Protein AF-A0A963K5C2-F1 (afdb_monomer_lite)

Radius of gyration: 13.11 Å; chains: 1; bounding box: 35×24×30 Å

Sequence (87 aa):
LGIYVGSLLHDSGAKQMLDAIHRVGVDIRPEAMGITWNEAAIALADLREYVRRAGLWYGIAHDAVIDHAFIDKLRGNIEAKYGTWTG

Structure (mmCIF, N/CA/C/O backbone):
data_AF-A0A963K5C2-F1
#
_entry.id   AF-A0A963K5C2-F1
#
loop_
_atom_site.group_PDB
_atom_site.id
_atom_site.type_symbol
_atom_site.label_atom_id
_atom_site.label_alt_id
_atom_site.label_comp_id
_atom_site.label_asym_id
_atom_site.label_entity_id
_atom_site.label_seq_id
_atom_site.pdbx_PDB_ins_code
_atom_site.Cartn_x
_atom_site.Cartn_y
_atom_site.Cartn_z
_atom_site.occupancy
_atom_site.B_iso_or_equiv
_atom_site.auth_seq_id
_atom_site.auth_comp_id
_atom_site.auth_asym_id
_atom_site.auth_atom_id
_atom_site.pdbx_PDB_model_num
ATOM 1 N N . LEU A 1 1 ? -0.927 -5.959 2.035 1.00 87.69 1 LEU A N 1
ATOM 2 C CA . LEU A 1 1 ? -0.182 -4.727 1.684 1.00 87.69 1 LEU A CA 1
ATOM 3 C C . LEU A 1 1 ? 0.709 -4.895 0.447 1.00 87.69 1 LEU A C 1
ATOM 5 O O . LEU A 1 1 ? 0.462 -4.214 -0.539 1.00 87.69 1 LEU A O 1
ATOM 9 N N . GLY A 1 2 ? 1.679 -5.821 0.443 1.00 89.56 2 GLY A N 1
ATOM 10 C CA . GLY A 1 2 ? 2.654 -5.962 -0.657 1.00 89.56 2 GLY A CA 1
ATOM 11 C C . GLY A 1 2 ? 2.063 -6.122 -2.069 1.00 89.56 2 GLY A C 1
ATOM 12 O O . GLY A 1 2 ? 2.543 -5.488 -2.999 1.00 89.56 2 GLY A O 1
ATOM 13 N N . ILE A 1 3 ? 0.972 -6.882 -2.234 1.00 89.44 3 ILE A N 1
ATOM 14 C CA . ILE A 1 3 ? 0.294 -7.044 -3.541 1.00 89.44 3 ILE A CA 1
ATOM 15 C C . ILE A 1 3 ? -0.278 -5.711 -4.055 1.00 89.44 3 ILE A C 1
ATOM 17 O O . ILE A 1 3 ? -0.157 -5.385 -5.236 1.00 89.44 3 ILE A O 1
ATOM 21 N N . TYR A 1 4 ? -0.876 -4.915 -3.166 1.00 93.94 4 TYR A N 1
ATOM 22 C CA . TYR A 1 4 ? -1.396 -3.597 -3.521 1.00 93.94 4 TYR A CA 1
ATOM 23 C C . TYR A 1 4 ? -0.260 -2.620 -3.857 1.00 93.94 4 TYR A C 1
ATOM 25 O O . TYR A 1 4 ? -0.339 -1.928 -4.868 1.00 93.94 4 TYR A O 1
ATOM 33 N N . VAL A 1 5 ? 0.833 -2.639 -3.084 1.00 93.06 5 VAL A N 1
ATOM 34 C CA . VAL A 1 5 ? 2.053 -1.868 -3.388 1.00 93.06 5 VAL A CA 1
ATOM 35 C C . VAL A 1 5 ? 2.610 -2.238 -4.763 1.00 93.06 5 VAL A C 1
ATOM 37 O O . VAL A 1 5 ? 2.877 -1.352 -5.566 1.00 93.06 5 VAL A O 1
ATOM 40 N N . GLY A 1 6 ? 2.718 -3.531 -5.082 1.00 90.56 6 GLY A N 1
ATOM 41 C CA . GLY A 1 6 ? 3.144 -3.988 -6.407 1.00 90.56 6 GLY A CA 1
ATOM 42 C C . GLY A 1 6 ? 2.228 -3.482 -7.526 1.00 90.56 6 GLY A C 1
ATOM 43 O O . GLY A 1 6 ? 2.711 -3.031 -8.559 1.00 90.56 6 GLY A O 1
ATOM 44 N N . SER A 1 7 ? 0.913 -3.468 -7.294 1.00 90.88 7 SER A N 1
ATOM 45 C CA . SER A 1 7 ? -0.061 -2.931 -8.257 1.00 90.88 7 SER A CA 1
ATOM 46 C C . SER A 1 7 ? 0.093 -1.414 -8.458 1.00 90.88 7 SER A C 1
ATOM 48 O O . SER A 1 7 ? -0.052 -0.925 -9.575 1.00 90.88 7 SER A O 1
ATOM 50 N N . LEU A 1 8 ? 0.423 -0.666 -7.396 1.00 91.50 8 LEU A N 1
ATOM 51 C CA . LEU A 1 8 ? 0.739 0.766 -7.477 1.00 91.50 8 LEU A CA 1
ATOM 52 C C . LEU A 1 8 ? 2.044 1.031 -8.233 1.00 91.50 8 LEU A C 1
ATOM 54 O O . LEU A 1 8 ? 2.095 1.963 -9.027 1.00 91.50 8 LEU A O 1
ATOM 58 N N . LEU A 1 9 ? 3.079 0.215 -8.011 1.00 90.12 9 LEU A N 1
ATOM 59 C CA . LEU A 1 9 ? 4.359 0.329 -8.718 1.00 90.12 9 LEU A CA 1
ATOM 60 C C . LEU A 1 9 ? 4.223 0.043 -10.219 1.00 90.12 9 LEU A C 1
ATOM 62 O O . LEU A 1 9 ? 4.913 0.653 -11.025 1.00 90.12 9 LEU A O 1
ATOM 66 N N . HIS A 1 10 ? 3.319 -0.862 -10.595 1.00 85.06 10 HIS A N 1
ATOM 67 C CA . HIS A 1 10 ? 2.989 -1.147 -11.992 1.00 85.06 10 HIS A CA 1
ATOM 68 C C . HIS A 1 10 ? 2.014 -0.135 -12.625 1.00 85.06 10 HIS A C 1
ATOM 70 O O . HIS A 1 10 ? 1.672 -0.308 -13.794 1.00 85.06 10 HIS A O 1
ATOM 76 N N . ASP A 1 11 ? 1.531 0.862 -11.867 1.00 80.62 11 ASP A N 1
ATOM 77 C CA . ASP A 1 11 ? 0.471 1.815 -12.249 1.00 80.62 11 ASP A CA 1
ATOM 78 C C . ASP A 1 11 ? -0.732 1.152 -12.952 1.00 80.62 11 ASP A C 1
ATOM 80 O O . ASP A 1 11 ? -1.337 1.683 -13.882 1.00 80.62 11 ASP A O 1
ATOM 84 N N . SER A 1 12 ? -1.074 -0.068 -12.528 1.00 85.12 12 SER A N 1
ATOM 85 C CA . SER A 1 12 ? -2.072 -0.896 -13.203 1.00 85.12 12 SER A CA 1
ATOM 86 C C . SER A 1 12 ? -2.916 -1.656 -12.195 1.00 85.12 12 SER A C 1
ATOM 88 O O . SER A 1 12 ? -2.410 -2.345 -11.312 1.00 85.12 12 SER A O 1
ATOM 90 N N . GLY A 1 13 ? -4.238 -1.508 -12.305 1.00 87.94 13 GLY A N 1
ATOM 91 C CA . GLY A 1 13 ? -5.202 -2.275 -11.513 1.00 87.94 13 GLY A CA 1
ATOM 92 C C . GLY A 1 13 ? -5.197 -2.001 -10.003 1.00 87.94 13 GLY A C 1
ATOM 93 O O . GLY A 1 13 ? -5.891 -2.698 -9.266 1.00 87.94 13 GLY A O 1
ATOM 94 N N . ALA A 1 14 ? -4.442 -1.011 -9.513 1.00 92.38 14 ALA A N 1
ATOM 95 C CA . ALA A 1 14 ? -4.248 -0.784 -8.080 1.00 92.38 14 ALA A CA 1
ATOM 96 C C . ALA A 1 14 ? -5.567 -0.539 -7.328 1.00 92.38 14 ALA A C 1
ATOM 98 O O . ALA A 1 14 ? -5.787 -1.116 -6.263 1.00 92.38 14 ALA A O 1
ATOM 99 N N . LYS A 1 15 ? -6.479 0.255 -7.901 1.00 93.38 15 LYS A N 1
ATOM 100 C CA . LYS A 1 15 ? -7.800 0.509 -7.307 1.00 93.38 15 LYS A CA 1
ATOM 101 C C . LYS A 1 15 ? -8.634 -0.771 -7.226 1.00 93.38 15 LYS A C 1
ATOM 103 O O . LYS A 1 15 ? -9.174 -1.080 -6.171 1.00 93.38 15 LYS A O 1
ATOM 108 N N . GLN A 1 16 ? -8.695 -1.535 -8.314 1.00 94.19 16 GLN A N 1
ATOM 109 C CA . GLN A 1 16 ? -9.428 -2.799 -8.382 1.00 94.19 16 GLN A CA 1
ATOM 110 C C . GLN A 1 16 ? -8.863 -3.818 -7.389 1.00 94.19 16 GLN A C 1
ATOM 112 O O . GLN A 1 16 ? -9.622 -4.533 -6.740 1.00 94.19 16 GLN A O 1
ATOM 117 N N . MET A 1 17 ? -7.537 -3.856 -7.240 1.00 95.31 17 MET A N 1
ATOM 118 C CA . MET A 1 17 ? -6.865 -4.692 -6.252 1.00 95.31 17 MET A CA 1
ATOM 119 C C . MET A 1 17 ? -7.236 -4.274 -4.826 1.00 95.31 17 MET A C 1
ATOM 121 O O . MET A 1 17 ? -7.614 -5.122 -4.023 1.00 95.31 17 MET A O 1
ATOM 125 N N . LEU A 1 18 ? -7.190 -2.975 -4.512 1.00 95.81 18 LEU A N 1
ATOM 126 C CA . LEU A 1 18 ? -7.593 -2.457 -3.203 1.00 95.81 18 LEU A CA 1
ATOM 127 C C . LEU A 1 18 ? -9.066 -2.769 -2.895 1.00 95.81 18 LEU A C 1
ATOM 129 O O . LEU A 1 18 ? -9.387 -3.223 -1.799 1.00 95.81 18 LEU A O 1
ATOM 133 N N . ASP A 1 19 ? -9.954 -2.590 -3.874 1.00 95.88 19 ASP A N 1
ATOM 134 C CA . ASP A 1 19 ? -11.373 -2.929 -3.757 1.00 95.88 19 ASP A CA 1
ATOM 135 C C . ASP A 1 19 ? -11.581 -4.431 -3.516 1.00 95.88 19 ASP A C 1
ATOM 137 O O . ASP A 1 19 ? -12.403 -4.816 -2.682 1.00 95.88 19 ASP A O 1
ATOM 141 N N . ALA A 1 20 ? -10.820 -5.285 -4.207 1.00 96.31 20 ALA A N 1
ATOM 142 C CA . ALA A 1 20 ? -10.879 -6.730 -4.034 1.00 96.31 20 ALA A CA 1
ATOM 143 C C . ALA A 1 20 ? -10.406 -7.163 -2.640 1.00 96.31 20 ALA A C 1
ATOM 145 O O . ALA A 1 20 ? -11.103 -7.946 -1.996 1.00 96.31 20 ALA A O 1
ATOM 146 N N . ILE A 1 21 ? -9.275 -6.629 -2.163 1.00 95.69 21 ILE A N 1
ATOM 147 C CA . ILE A 1 21 ? -8.728 -6.895 -0.822 1.00 95.69 21 ILE A CA 1
ATOM 148 C C . ILE A 1 21 ? -9.729 -6.462 0.256 1.00 95.69 21 ILE A C 1
ATOM 150 O O . ILE A 1 21 ? -10.047 -7.238 1.156 1.00 95.69 21 ILE A O 1
ATOM 154 N N . HIS A 1 22 ? -10.279 -5.254 0.134 1.00 96.06 22 HIS A N 1
ATOM 155 C CA . HIS A 1 22 ? -11.272 -4.752 1.077 1.00 96.06 22 HIS A CA 1
ATOM 156 C C . HIS A 1 22 ? -12.535 -5.625 1.089 1.00 96.06 22 HIS A C 1
ATOM 158 O O . HIS A 1 22 ? -13.069 -5.944 2.147 1.00 96.06 22 HIS A O 1
ATOM 164 N N . ARG A 1 23 ? -13.011 -6.064 -0.084 1.00 96.12 23 ARG A N 1
ATOM 165 C CA . ARG A 1 23 ? -14.205 -6.917 -0.206 1.00 96.12 23 ARG A CA 1
ATOM 166 C C . ARG A 1 23 ? -14.045 -8.279 0.471 1.00 96.12 23 ARG A C 1
ATOM 168 O O . ARG A 1 23 ? -15.033 -8.809 0.966 1.00 96.12 23 ARG A O 1
ATOM 175 N N . VAL A 1 24 ? -12.840 -8.851 0.484 1.00 95.94 24 VAL A N 1
ATOM 176 C CA . VAL A 1 24 ? -12.577 -10.127 1.176 1.00 95.94 24 VAL A CA 1
ATOM 177 C C . VAL A 1 24 ? -12.333 -9.955 2.681 1.00 95.94 24 VAL A C 1
ATOM 179 O O . VAL A 1 24 ? -12.088 -10.943 3.364 1.00 95.94 24 VAL A O 1
ATOM 182 N N . GLY A 1 25 ? -12.416 -8.727 3.205 1.00 93.69 25 GLY A N 1
ATOM 183 C CA . GLY A 1 25 ? -12.286 -8.440 4.635 1.00 93.69 25 GLY A CA 1
ATOM 184 C C . GLY A 1 25 ? -10.851 -8.476 5.157 1.00 93.69 25 GLY A C 1
ATOM 185 O O . GLY A 1 25 ? -10.648 -8.562 6.363 1.00 93.69 25 GLY A O 1
ATOM 186 N N . VAL A 1 26 ? -9.849 -8.420 4.274 1.00 93.69 26 VAL A N 1
ATOM 187 C CA . VAL A 1 26 ? -8.443 -8.350 4.689 1.00 93.69 26 VAL A CA 1
ATOM 188 C C . VAL A 1 26 ? -8.088 -6.896 4.974 1.00 93.69 26 VAL A C 1
ATOM 190 O O . VAL A 1 26 ? -8.173 -6.044 4.086 1.00 93.69 26 VAL A O 1
ATOM 193 N N . ASP A 1 27 ? -7.657 -6.617 6.200 1.00 93.88 27 ASP A N 1
ATOM 194 C CA . ASP A 1 27 ? -7.091 -5.323 6.562 1.00 93.88 27 ASP A CA 1
ATOM 195 C C . ASP A 1 27 ? -5.601 -5.289 6.212 1.00 93.88 27 ASP A C 1
ATOM 197 O O . ASP A 1 27 ? -4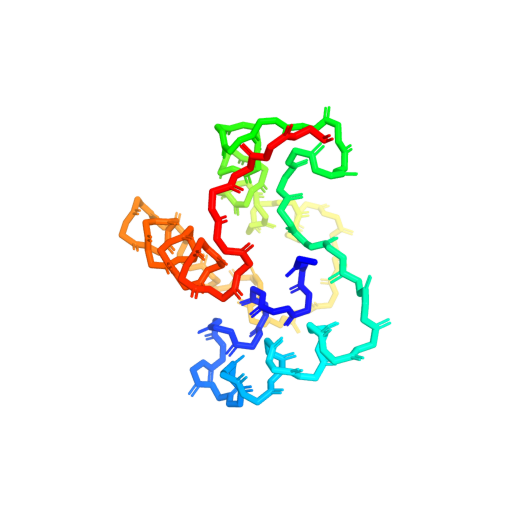.831 -6.176 6.578 1.00 93.88 27 ASP A O 1
ATOM 201 N N . ILE A 1 28 ? -5.202 -4.284 5.437 1.00 95.00 28 ILE A N 1
ATOM 202 C CA . ILE A 1 28 ? -3.817 -4.103 4.991 1.00 95.00 28 ILE A CA 1
ATOM 203 C C . ILE A 1 28 ? -3.161 -2.861 5.587 1.00 95.00 28 ILE A C 1
ATOM 205 O O . ILE A 1 28 ? -2.050 -2.525 5.165 1.00 95.00 28 ILE A O 1
ATOM 209 N N . ARG A 1 29 ? -3.828 -2.186 6.530 1.00 95.44 29 ARG A N 1
ATOM 210 C CA . ARG A 1 29 ? -3.233 -1.114 7.326 1.00 95.44 29 ARG A CA 1
ATOM 211 C C . ARG A 1 29 ? -2.053 -1.684 8.131 1.00 95.44 29 ARG A C 1
ATOM 213 O O . ARG A 1 29 ? -2.199 -2.774 8.689 1.00 95.44 29 ARG A O 1
ATOM 220 N N . PRO A 1 30 ? -0.889 -1.008 8.178 1.00 95.12 30 PRO A N 1
ATOM 221 C CA . PRO A 1 30 ? 0.251 -1.396 9.017 1.00 95.12 30 PRO A CA 1
ATOM 222 C C . PRO A 1 30 ? -0.153 -1.801 10.439 1.00 95.12 30 PRO A C 1
ATOM 224 O O . PRO A 1 30 ? 0.286 -2.832 10.946 1.00 95.12 30 PRO A O 1
ATOM 227 N N . GLU A 1 31 ? -1.075 -1.048 11.028 1.00 95.31 31 GLU A N 1
ATOM 228 C CA . GLU A 1 31 ? -1.543 -1.226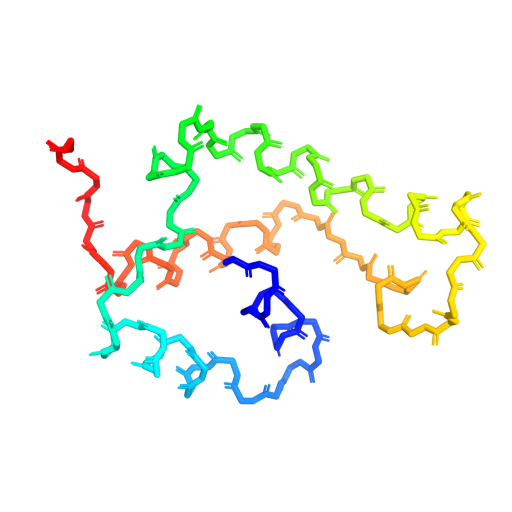 12.397 1.00 95.31 31 GLU A CA 1
ATOM 229 C C . GLU A 1 31 ? -2.230 -2.584 12.614 1.00 95.31 31 GLU A C 1
ATOM 231 O O . GLU A 1 31 ? -2.006 -3.223 13.640 1.00 95.31 31 GLU A O 1
ATOM 236 N N . ALA A 1 32 ? -2.971 -3.090 11.619 1.00 93.94 32 ALA A N 1
ATOM 237 C CA . ALA A 1 32 ? -3.588 -4.422 11.663 1.00 93.94 32 ALA A CA 1
ATOM 238 C C . ALA A 1 32 ? -2.557 -5.564 11.656 1.00 93.94 32 ALA A C 1
ATOM 240 O O . ALA A 1 32 ? -2.866 -6.694 12.028 1.00 93.94 32 ALA A O 1
ATOM 241 N N . MET A 1 33 ? -1.327 -5.272 11.228 1.00 92.75 33 MET A N 1
ATOM 242 C CA . MET A 1 33 ? -0.186 -6.189 11.242 1.00 92.75 33 MET A CA 1
ATOM 243 C C . MET A 1 33 ? 0.716 -5.971 12.471 1.00 92.75 33 MET A C 1
ATOM 245 O O . MET A 1 33 ? 1.750 -6.626 12.584 1.00 92.75 33 MET A O 1
ATOM 249 N N . GLY A 1 34 ? 0.339 -5.072 13.389 1.00 94.81 34 GLY A N 1
ATOM 250 C CA . GLY A 1 34 ? 1.104 -4.764 14.599 1.00 94.81 34 GLY A CA 1
ATOM 251 C C . GLY A 1 34 ? 2.326 -3.874 14.369 1.00 94.81 34 GLY A C 1
ATOM 252 O O . GLY A 1 34 ? 3.218 -3.859 15.212 1.00 94.81 34 GLY A O 1
ATOM 253 N N . ILE A 1 35 ? 2.382 -3.149 13.247 1.00 95.62 35 ILE A N 1
ATOM 254 C CA . ILE A 1 35 ? 3.475 -2.226 12.911 1.00 95.62 35 ILE A CA 1
ATOM 255 C C . ILE A 1 35 ? 2.942 -0.819 12.630 1.00 95.62 35 ILE A C 1
ATOM 257 O O . ILE A 1 35 ? 1.781 -0.619 12.281 1.00 95.62 35 ILE A O 1
ATOM 261 N N . THR A 1 36 ? 3.795 0.186 12.766 1.00 95.38 36 THR A N 1
ATOM 262 C CA . THR A 1 36 ? 3.452 1.580 12.465 1.00 95.38 36 THR A CA 1
ATOM 263 C C . THR A 1 36 ? 3.600 1.899 10.975 1.00 95.38 36 THR A C 1
ATOM 265 O O . THR A 1 36 ? 4.346 1.246 10.241 1.00 95.38 36 THR A O 1
ATOM 268 N N . TRP A 1 37 ? 2.953 2.978 10.518 1.00 93.81 37 TRP A N 1
ATOM 269 C CA . TRP A 1 37 ? 3.192 3.528 9.175 1.00 93.81 37 TRP A CA 1
ATOM 270 C C . TRP A 1 37 ? 4.657 3.880 8.921 1.00 93.81 37 TRP A C 1
ATOM 272 O O . TRP A 1 37 ? 5.134 3.709 7.803 1.00 93.81 37 TRP A O 1
ATOM 282 N N . ASN A 1 38 ? 5.371 4.353 9.945 1.00 94.81 38 ASN A N 1
ATOM 283 C CA . ASN A 1 38 ? 6.783 4.694 9.820 1.00 94.81 38 ASN A CA 1
ATOM 284 C C . ASN A 1 38 ? 7.642 3.446 9.576 1.00 94.81 38 ASN A C 1
ATOM 286 O O . ASN A 1 38 ? 8.475 3.440 8.676 1.00 94.81 38 ASN A O 1
ATOM 290 N N . GLU A 1 39 ? 7.403 2.365 10.320 1.00 95.06 39 GLU A N 1
ATOM 291 C CA . GLU A 1 39 ? 8.099 1.089 10.103 1.00 95.06 39 GLU A CA 1
ATOM 292 C C . GLU A 1 39 ? 7.776 0.494 8.730 1.00 95.06 39 GLU A C 1
ATOM 294 O O . GLU A 1 39 ? 8.679 0.039 8.029 1.00 95.06 39 GLU A O 1
ATOM 299 N N . ALA A 1 40 ? 6.511 0.558 8.302 1.00 94.38 40 ALA A N 1
ATOM 300 C CA . ALA A 1 40 ? 6.120 0.137 6.962 1.00 94.38 40 ALA A CA 1
ATOM 301 C C . ALA A 1 40 ? 6.817 0.970 5.872 1.00 94.38 40 ALA A C 1
ATOM 303 O O . ALA A 1 40 ? 7.284 0.409 4.883 1.00 94.38 40 ALA A O 1
ATOM 304 N N . ALA A 1 41 ? 6.922 2.289 6.050 1.00 94.12 41 ALA A N 1
ATOM 305 C CA . ALA A 1 41 ? 7.604 3.176 5.112 1.00 94.12 41 ALA A CA 1
ATOM 306 C C . ALA A 1 41 ? 9.103 2.864 5.009 1.00 94.12 41 ALA A C 1
ATOM 308 O O . ALA A 1 41 ? 9.617 2.750 3.898 1.00 94.12 41 ALA A O 1
ATOM 309 N N . ILE A 1 42 ? 9.781 2.658 6.143 1.00 93.56 42 ILE A N 1
ATOM 310 C CA . ILE A 1 42 ? 11.198 2.263 6.186 1.00 93.56 42 ILE A CA 1
ATOM 311 C C . ILE A 1 42 ? 11.397 0.923 5.465 1.00 93.56 42 ILE A C 1
ATOM 313 O O . ILE A 1 42 ? 12.236 0.817 4.574 1.00 93.56 42 ILE A O 1
ATOM 317 N N . ALA A 1 43 ? 10.573 -0.082 5.777 1.00 92.25 43 ALA A N 1
ATOM 318 C CA . ALA A 1 43 ? 10.664 -1.395 5.140 1.00 92.25 43 ALA A CA 1
ATOM 319 C C . ALA A 1 43 ? 10.430 -1.337 3.620 1.00 92.25 43 ALA A C 1
ATOM 321 O O . ALA A 1 43 ? 11.078 -2.052 2.855 1.00 92.25 43 ALA A O 1
ATOM 322 N N . LEU A 1 44 ? 9.503 -0.487 3.170 1.00 92.38 44 LEU A N 1
ATOM 323 C CA . LEU A 1 44 ? 9.225 -0.283 1.751 1.00 92.38 44 LEU A CA 1
ATOM 324 C C . LEU A 1 44 ? 10.360 0.472 1.045 1.00 92.38 44 LEU A C 1
ATOM 326 O O . LEU A 1 44 ? 10.703 0.103 -0.075 1.00 92.38 44 LEU A O 1
ATOM 330 N N . ALA A 1 45 ? 10.976 1.467 1.684 1.00 91.00 45 ALA A N 1
ATOM 331 C CA . ALA A 1 45 ? 12.137 2.168 1.134 1.00 91.00 45 ALA A CA 1
ATOM 332 C C . ALA A 1 45 ? 13.333 1.217 0.915 1.00 91.00 45 ALA A C 1
ATOM 334 O O . ALA A 1 45 ? 13.990 1.273 -0.126 1.00 91.00 45 ALA A O 1
ATOM 335 N N . ASP A 1 46 ? 13.542 0.270 1.834 1.00 90.81 46 ASP A N 1
ATOM 336 C CA . ASP A 1 46 ? 14.621 -0.726 1.760 1.00 90.81 46 ASP A CA 1
ATOM 337 C C . ASP A 1 46 ? 14.337 -1.890 0.791 1.00 90.81 46 ASP A C 1
ATOM 339 O O . ASP A 1 46 ? 15.230 -2.696 0.495 1.00 90.81 46 ASP A O 1
ATOM 343 N N . LEU A 1 47 ? 13.112 -1.994 0.259 1.00 89.69 47 LEU A N 1
ATOM 344 C CA . LEU A 1 47 ? 12.669 -3.114 -0.580 1.00 89.69 47 LEU A CA 1
ATOM 345 C C . LEU A 1 47 ? 13.594 -3.341 -1.780 1.00 89.69 47 LEU A C 1
ATOM 347 O O . LEU A 1 47 ? 13.963 -4.480 -2.073 1.00 89.69 47 LEU A O 1
ATOM 351 N N . ARG A 1 48 ? 13.995 -2.260 -2.457 1.00 88.69 48 ARG A N 1
ATOM 352 C CA . ARG A 1 48 ? 14.864 -2.319 -3.640 1.00 88.69 48 ARG A CA 1
ATOM 353 C C . ARG A 1 48 ? 16.220 -2.935 -3.324 1.00 88.69 48 ARG A C 1
ATOM 355 O O . ARG A 1 48 ? 16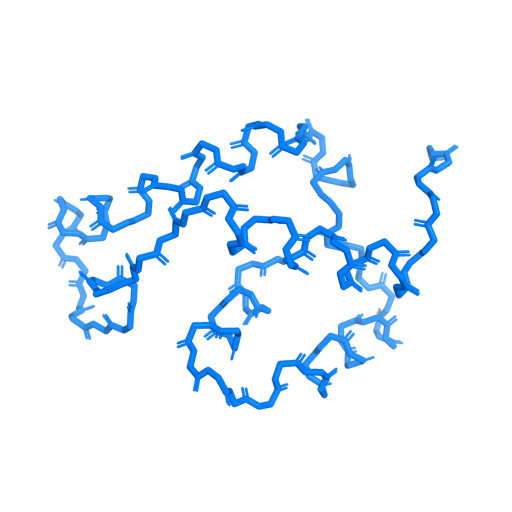.738 -3.744 -4.096 1.00 88.69 48 ARG A O 1
ATOM 362 N N . GLU A 1 49 ? 16.819 -2.538 -2.208 1.00 88.06 49 GLU A N 1
ATOM 363 C CA . GLU A 1 49 ? 18.102 -3.093 -1.795 1.00 88.06 49 GLU A CA 1
ATOM 364 C C . GLU A 1 49 ? 17.959 -4.542 -1.346 1.00 88.06 49 GLU A C 1
ATOM 366 O O . GLU A 1 49 ? 18.798 -5.377 -1.682 1.00 88.06 49 GLU A O 1
ATOM 371 N N . TYR A 1 50 ? 16.881 -4.856 -0.626 1.00 87.94 50 TYR A N 1
ATOM 372 C CA . TYR A 1 50 ? 16.597 -6.208 -0.173 1.00 87.94 50 TYR A CA 1
ATOM 373 C C . TYR A 1 50 ? 16.501 -7.194 -1.341 1.00 87.94 50 TYR A C 1
ATOM 375 O O . TYR A 1 50 ? 17.208 -8.199 -1.326 1.00 87.94 50 TYR A O 1
ATOM 383 N N . VAL A 1 51 ? 15.702 -6.902 -2.377 1.00 86.56 51 VAL A N 1
ATOM 384 C CA . VAL A 1 51 ? 15.521 -7.833 -3.510 1.00 86.56 51 VAL A CA 1
ATOM 385 C C . VAL A 1 51 ? 16.823 -8.074 -4.280 1.00 86.56 51 VAL A C 1
ATOM 387 O O . VAL A 1 51 ? 17.090 -9.202 -4.690 1.00 86.56 51 VAL A O 1
ATOM 390 N N . ARG A 1 52 ? 17.679 -7.045 -4.378 1.00 87.81 52 ARG A N 1
ATOM 391 C CA . ARG A 1 52 ? 19.017 -7.140 -4.980 1.00 87.81 52 ARG A CA 1
ATOM 392 C C . ARG A 1 52 ? 19.964 -7.987 -4.135 1.00 87.81 52 ARG A C 1
ATOM 394 O O . ARG A 1 52 ? 20.628 -8.869 -4.670 1.00 87.81 52 ARG A O 1
ATOM 401 N N . ARG A 1 53 ? 20.024 -7.739 -2.820 1.00 90.81 53 ARG A N 1
ATOM 402 C CA . ARG A 1 53 ? 20.879 -8.496 -1.886 1.00 90.81 53 ARG A CA 1
ATOM 403 C C . ARG A 1 53 ? 20.451 -9.955 -1.764 1.00 90.81 53 ARG A C 1
ATOM 405 O O . ARG A 1 53 ? 21.305 -10.828 -1.679 1.00 90.81 53 ARG A O 1
ATOM 412 N N . ALA A 1 54 ? 19.147 -10.217 -1.758 1.00 87.38 54 ALA A N 1
ATOM 413 C CA . ALA A 1 54 ? 18.585 -11.558 -1.638 1.00 87.38 54 ALA A CA 1
ATOM 414 C C . ALA A 1 54 ? 18.727 -12.395 -2.924 1.00 87.38 54 ALA A C 1
ATOM 416 O O . ALA A 1 54 ? 18.371 -13.571 -2.917 1.00 87.38 54 ALA A O 1
ATOM 417 N N . GLY A 1 55 ? 19.235 -11.816 -4.022 1.00 81.50 55 GLY A N 1
ATOM 418 C CA . GLY A 1 55 ? 19.418 -12.520 -5.294 1.00 81.50 55 GLY A CA 1
ATOM 419 C C . GLY A 1 55 ? 18.102 -12.986 -5.918 1.00 81.50 55 GLY A C 1
ATOM 420 O O . GLY A 1 55 ? 18.077 -13.998 -6.620 1.00 81.50 55 GLY A O 1
ATOM 421 N N . LEU A 1 56 ? 16.999 -12.286 -5.630 1.00 84.62 56 LEU A N 1
ATOM 422 C CA . LEU A 1 56 ? 15.690 -12.619 -6.181 1.00 84.62 56 LEU A CA 1
ATOM 423 C C . LEU A 1 56 ? 15.647 -12.306 -7.679 1.00 84.62 56 LEU A C 1
ATOM 425 O O . LEU A 1 56 ? 16.427 -11.507 -8.197 1.00 84.62 56 LEU A O 1
ATOM 429 N N . TRP A 1 57 ? 14.720 -12.942 -8.394 1.00 82.00 57 TRP A N 1
ATOM 430 C CA . TRP A 1 57 ? 14.549 -12.679 -9.819 1.00 82.00 57 TRP A CA 1
ATOM 431 C C . TRP A 1 57 ? 14.183 -11.224 -10.080 1.00 82.00 57 TRP A C 1
ATOM 433 O O . TRP A 1 57 ? 13.366 -10.633 -9.368 1.00 82.00 57 TRP A O 1
ATOM 443 N N . TYR A 1 58 ? 14.772 -10.673 -11.140 1.00 81.38 58 TYR A N 1
ATOM 444 C CA . TYR A 1 58 ? 14.540 -9.295 -11.532 1.00 81.38 58 TYR A CA 1
ATOM 445 C C . TYR A 1 58 ? 13.055 -9.037 -11.807 1.00 81.38 58 TYR A C 1
ATOM 447 O O . TYR A 1 58 ? 12.376 -9.822 -12.467 1.00 81.38 58 TYR A O 1
ATOM 455 N N . GLY A 1 59 ? 12.559 -7.905 -11.320 1.00 83.00 59 GLY A N 1
ATOM 456 C CA . GLY A 1 59 ? 11.170 -7.483 -11.464 1.00 83.00 59 GLY A CA 1
ATOM 457 C C . GLY A 1 59 ? 10.983 -6.055 -10.966 1.00 83.00 59 GLY A C 1
ATOM 458 O O . GLY A 1 59 ? 11.948 -5.426 -10.540 1.00 83.00 59 GLY A O 1
ATOM 459 N N . ILE A 1 60 ? 9.741 -5.560 -10.957 1.00 83.56 60 ILE A N 1
ATOM 460 C CA . ILE A 1 60 ? 9.403 -4.153 -10.653 1.00 83.56 60 ILE A CA 1
ATOM 461 C C . ILE A 1 60 ? 10.025 -3.634 -9.345 1.00 83.56 60 ILE A C 1
ATOM 463 O O . ILE A 1 60 ? 10.436 -2.484 -9.262 1.00 83.56 60 ILE A O 1
ATOM 467 N N . ALA A 1 61 ? 10.170 -4.495 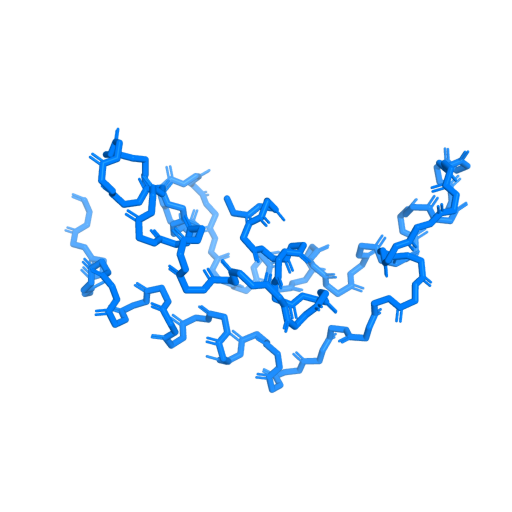-8.332 1.00 82.00 61 ALA A N 1
ATOM 468 C CA . ALA A 1 61 ? 10.755 -4.134 -7.042 1.00 82.00 61 ALA A CA 1
ATOM 469 C C . ALA A 1 61 ? 12.250 -3.756 -7.122 1.00 82.00 61 ALA A C 1
ATOM 471 O O . ALA A 1 61 ? 12.742 -3.041 -6.257 1.00 82.00 61 ALA A O 1
ATOM 472 N N . HIS A 1 62 ? 12.975 -4.196 -8.158 1.00 87.69 62 HIS A N 1
ATOM 473 C CA . HIS A 1 62 ? 14.390 -3.856 -8.371 1.00 87.69 62 HIS A CA 1
ATOM 474 C C . HIS A 1 62 ? 14.586 -2.421 -8.883 1.00 87.69 62 HIS A C 1
ATOM 476 O O . HIS A 1 62 ? 15.669 -1.841 -8.704 1.00 87.69 62 HIS A O 1
ATOM 482 N N . ASP A 1 63 ? 13.533 -1.864 -9.481 1.00 84.88 63 ASP A N 1
ATOM 483 C CA . ASP A 1 63 ? 13.477 -0.515 -10.047 1.00 84.88 63 ASP A CA 1
ATOM 484 C C . ASP A 1 63 ? 12.542 0.414 -9.276 1.00 84.88 63 ASP A C 1
ATOM 486 O O . ASP A 1 63 ? 12.472 1.602 -9.580 1.00 84.88 63 ASP A O 1
ATOM 490 N N . ALA A 1 64 ? 11.853 -0.112 -8.263 1.00 85.12 64 ALA A N 1
ATOM 491 C CA . ALA A 1 64 ? 10.932 0.652 -7.447 1.00 85.12 64 ALA A CA 1
ATOM 492 C C . ALA A 1 64 ? 11.644 1.853 -6.812 1.00 85.12 64 ALA A C 1
ATOM 494 O O . ALA A 1 64 ? 12.623 1.706 -6.075 1.00 85.12 64 ALA A O 1
ATOM 495 N N . VAL A 1 65 ? 11.119 3.042 -7.096 1.00 84.12 65 VAL A N 1
ATOM 496 C CA . VAL A 1 65 ? 11.459 4.274 -6.388 1.00 84.12 65 VAL A CA 1
ATOM 497 C C . VAL A 1 65 ? 10.327 4.525 -5.406 1.00 84.12 65 VAL A C 1
ATOM 499 O O . VAL A 1 65 ? 9.225 4.900 -5.800 1.00 84.12 65 VAL A O 1
ATOM 502 N N . ILE A 1 66 ? 10.588 4.236 -4.135 1.00 88.38 66 ILE A N 1
ATOM 503 C CA . ILE A 1 66 ? 9.639 4.448 -3.046 1.00 88.38 66 ILE A CA 1
ATOM 504 C C . ILE A 1 66 ? 10.126 5.668 -2.274 1.00 88.38 66 ILE A C 1
ATOM 506 O O . ILE A 1 66 ? 11.096 5.594 -1.524 1.00 88.38 66 ILE A O 1
ATOM 510 N N . ASP A 1 67 ? 9.476 6.800 -2.518 1.00 89.44 67 ASP A N 1
ATOM 511 C CA . ASP A 1 67 ? 9.737 8.073 -1.856 1.00 89.44 67 ASP A CA 1
ATOM 512 C C . ASP A 1 67 ? 8.578 8.461 -0.922 1.00 89.44 67 ASP A C 1
ATOM 514 O O . ASP A 1 67 ? 7.575 7.750 -0.796 1.00 89.44 67 ASP A O 1
ATOM 518 N N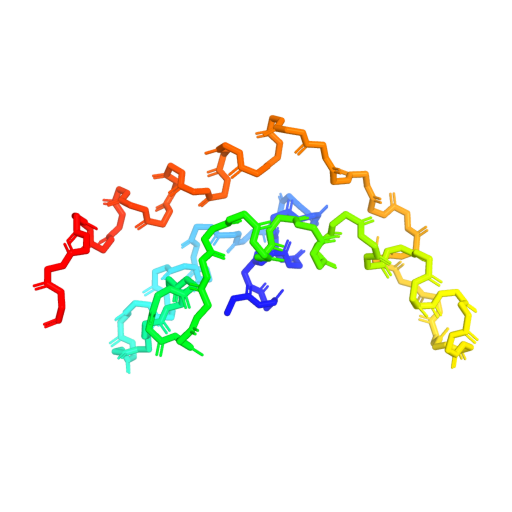 . HIS A 1 68 ? 8.707 9.608 -0.253 1.00 90.25 68 HIS A N 1
ATOM 519 C CA . HIS A 1 68 ? 7.660 10.119 0.633 1.00 90.25 68 HIS A CA 1
ATOM 520 C C . HIS A 1 68 ? 6.319 10.306 -0.089 1.00 90.25 68 HIS A C 1
ATOM 522 O O . HIS A 1 68 ? 5.282 9.952 0.464 1.00 90.25 68 HIS A O 1
ATOM 528 N N . ALA A 1 69 ? 6.328 10.772 -1.342 1.00 92.12 69 ALA A N 1
ATOM 529 C CA . ALA A 1 69 ? 5.105 10.979 -2.111 1.00 92.12 69 ALA A CA 1
ATOM 530 C C . ALA A 1 69 ? 4.381 9.654 -2.407 1.00 92.12 69 ALA A C 1
ATOM 532 O O . ALA A 1 69 ? 3.150 9.582 -2.342 1.00 92.12 69 ALA A O 1
ATOM 533 N N . PHE A 1 70 ? 5.129 8.585 -2.693 1.00 93.06 70 PHE A N 1
ATOM 534 C CA . PHE A 1 70 ? 4.576 7.245 -2.848 1.00 93.06 70 PHE A CA 1
ATOM 535 C C . PHE A 1 70 ? 3.933 6.749 -1.549 1.00 93.06 70 PHE A C 1
ATOM 537 O O . PHE A 1 70 ? 2.820 6.219 -1.581 1.00 93.06 70 PHE A O 1
ATOM 544 N N . ILE A 1 71 ? 4.604 6.939 -0.409 1.00 94.62 71 ILE A N 1
ATOM 545 C CA . ILE A 1 71 ? 4.084 6.542 0.906 1.00 94.62 71 ILE A CA 1
ATOM 546 C C . ILE A 1 71 ? 2.818 7.328 1.263 1.00 94.62 71 ILE A C 1
ATOM 548 O O . ILE A 1 71 ? 1.834 6.721 1.685 1.00 94.62 71 ILE A O 1
ATOM 552 N N . ASP A 1 72 ? 2.793 8.637 1.023 1.00 94.75 72 ASP A N 1
ATOM 553 C CA . ASP A 1 72 ? 1.619 9.475 1.280 1.00 94.75 72 ASP A CA 1
ATOM 554 C C . ASP A 1 72 ? 0.431 9.061 0.403 1.00 94.75 72 ASP A C 1
ATOM 556 O O . ASP A 1 72 ? -0.691 8.919 0.895 1.00 94.75 72 ASP A O 1
ATOM 560 N N . LYS A 1 73 ? 0.670 8.771 -0.885 1.00 94.25 73 LYS A N 1
ATOM 561 C CA . LYS A 1 73 ? -0.357 8.238 -1.796 1.00 94.25 73 LYS A CA 1
ATOM 562 C C . LYS A 1 73 ? -0.871 6.875 -1.327 1.00 94.25 73 LYS A C 1
ATOM 564 O O . LYS A 1 73 ? -2.080 6.636 -1.328 1.00 94.25 73 LYS A O 1
ATOM 569 N N . LEU A 1 74 ? 0.030 5.973 -0.935 1.00 95.19 74 LEU A N 1
ATOM 570 C CA . LEU A 1 74 ? -0.309 4.647 -0.416 1.00 95.19 74 LEU A CA 1
ATOM 571 C C . LEU A 1 74 ? -1.201 4.761 0.825 1.00 95.19 74 LEU A C 1
ATOM 573 O O . LEU A 1 74 ? -2.264 4.134 0.874 1.00 95.19 74 LEU A O 1
ATOM 577 N N . ARG A 1 75 ? -0.780 5.582 1.790 1.00 95.25 75 ARG A N 1
ATOM 578 C CA . ARG A 1 75 ? -1.497 5.840 3.036 1.00 95.25 75 ARG A CA 1
ATOM 579 C C . ARG A 1 75 ? -2.861 6.460 2.778 1.00 95.25 75 ARG A C 1
ATOM 581 O O . ARG A 1 75 ? -3.861 5.896 3.212 1.00 95.25 75 ARG A O 1
ATOM 588 N N . GLY A 1 76 ? -2.915 7.539 2.000 1.00 95.50 76 GLY A N 1
ATOM 589 C CA . GLY A 1 76 ? -4.160 8.231 1.670 1.00 95.50 76 GLY A CA 1
ATOM 590 C C . GLY A 1 76 ? -5.177 7.318 0.985 1.00 95.50 76 GLY A C 1
ATOM 591 O O . GLY A 1 76 ? -6.351 7.329 1.342 1.00 95.50 76 GLY A O 1
ATOM 592 N N . ASN A 1 77 ? -4.740 6.458 0.062 1.00 95.62 77 ASN A N 1
ATOM 593 C CA . ASN A 1 77 ? -5.638 5.505 -0.592 1.00 95.62 77 ASN A CA 1
ATOM 594 C C . ASN A 1 77 ? -6.201 4.457 0.382 1.00 95.62 77 ASN A C 1
ATOM 596 O O . ASN A 1 77 ? -7.370 4.085 0.276 1.00 95.62 77 ASN A O 1
ATOM 600 N N . ILE A 1 78 ? -5.375 3.957 1.306 1.00 95.56 78 ILE A N 1
ATOM 601 C CA . ILE A 1 78 ? -5.799 2.967 2.302 1.00 95.56 78 ILE A CA 1
ATOM 602 C C . ILE A 1 78 ? -6.739 3.614 3.322 1.00 95.56 78 ILE A C 1
ATOM 604 O O . ILE A 1 78 ? -7.825 3.089 3.552 1.00 95.56 78 ILE A O 1
ATOM 608 N N . GLU A 1 79 ? -6.385 4.767 3.883 1.00 94.50 79 GLU A N 1
ATOM 609 C CA . GLU A 1 79 ? -7.235 5.487 4.840 1.00 94.50 79 GLU A CA 1
ATOM 610 C C . GLU A 1 79 ? -8.563 5.921 4.204 1.00 94.50 79 GLU A C 1
ATOM 612 O O . GLU A 1 79 ? -9.613 5.784 4.826 1.00 94.50 79 GLU A O 1
ATOM 617 N N . ALA A 1 80 ? -8.568 6.342 2.935 1.00 95.56 80 ALA A N 1
ATOM 618 C CA . ALA A 1 80 ? -9.807 6.643 2.216 1.00 95.56 80 ALA A CA 1
ATOM 619 C C . ALA A 1 80 ? -10.709 5.410 2.031 1.00 95.56 80 ALA A C 1
ATOM 621 O O . ALA A 1 80 ? -11.928 5.550 1.925 1.00 95.56 80 ALA A O 1
ATOM 622 N N . LYS A 1 81 ? -10.128 4.204 1.971 1.00 96.00 81 LYS A N 1
ATOM 623 C CA . LYS A 1 81 ? -10.877 2.958 1.775 1.00 96.00 81 LYS A CA 1
ATOM 624 C C . LYS A 1 81 ? -11.378 2.351 3.084 1.00 96.00 81 LYS A C 1
ATOM 626 O O . LYS A 1 81 ? -12.522 1.913 3.131 1.00 96.00 81 LYS A O 1
ATOM 631 N N . TYR A 1 82 ? -10.525 2.305 4.103 1.00 94.12 82 TYR A N 1
ATOM 632 C CA . TYR A 1 82 ? -10.793 1.639 5.383 1.00 94.12 82 TYR A CA 1
ATOM 633 C C . TYR A 1 82 ? -11.261 2.604 6.483 1.00 94.12 82 TYR A C 1
ATOM 635 O O . TYR A 1 82 ? -11.720 2.157 7.531 1.00 94.12 82 TYR A O 1
ATOM 643 N N . GLY A 1 83 ? -11.148 3.915 6.262 1.00 91.94 83 GLY A N 1
ATOM 644 C CA . GLY A 1 83 ? -11.361 4.930 7.288 1.00 91.94 83 GLY A CA 1
ATOM 645 C C . GLY A 1 83 ? -10.223 4.989 8.310 1.00 91.94 83 GLY A C 1
ATOM 646 O O . GLY A 1 83 ? -9.202 4.299 8.204 1.00 91.94 83 GLY A O 1
ATOM 647 N N . THR A 1 84 ? -10.416 5.830 9.325 1.00 86.50 84 THR A N 1
ATOM 648 C CA . THR A 1 84 ? -9.475 5.986 10.439 1.00 86.50 84 THR A CA 1
ATOM 649 C C . THR A 1 84 ? -9.294 4.665 11.186 1.00 86.50 84 THR A C 1
ATOM 651 O O . THR A 1 84 ? -10.248 3.912 11.387 1.00 86.50 84 THR A O 1
ATOM 654 N N . TRP A 1 85 ? -8.065 4.375 11.609 1.00 86.69 85 TRP A N 1
ATOM 655 C CA . TRP A 1 85 ? -7.789 3.248 12.497 1.00 86.69 85 TRP A CA 1
ATOM 656 C C . TRP A 1 85 ? -8.482 3.445 13.853 1.00 86.69 85 TRP A C 1
ATOM 658 O O . TRP A 1 85 ? -8.299 4.482 14.490 1.00 86.69 85 TRP A O 1
ATOM 668 N N . THR A 1 86 ? -9.270 2.463 14.295 1.00 82.94 86 THR A N 1
ATOM 669 C CA . THR A 1 86 ? -10.028 2.528 15.560 1.00 82.94 86 THR A CA 1
ATOM 670 C C . THR A 1 86 ? -9.604 1.494 16.603 1.00 82.94 86 THR A C 1
ATOM 672 O O . THR A 1 86 ? -10.157 1.520 17.699 1.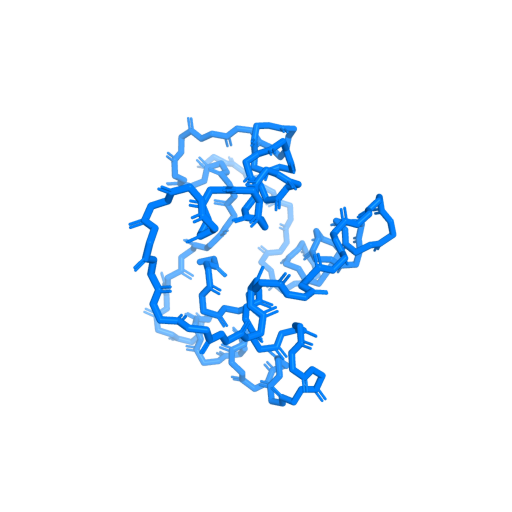00 82.94 86 THR A O 1
ATOM 675 N N . GLY A 1 87 ? -8.622 0.636 16.299 1.00 72.06 87 GLY A N 1
ATOM 676 C CA . GLY A 1 87 ? -8.258 -0.516 17.135 1.00 72.06 87 GLY A CA 1
ATOM 677 C C . GLY A 1 87 ? -9.111 -1.722 16.800 1.00 72.06 87 GLY A C 1
ATOM 678 O O . GLY A 1 87 ? -10.115 -1.940 17.508 1.00 72.06 87 GLY A O 1
#

Foldseek 3Di:
DVVLLQCVLVVHCNLVVLVVCVVVVHQPALVVVVHHLVVVLVCLCCQLVVCVVVVHDDDSSVVDDRDPVNSVVVVVSNCVRPPDDDD

pLDDT: mean 90.93, std 4.84, range [72.06, 96.31]

Secondary structure (DSSP, 8-state):
-HHHHHHHHTTSSHHHHHHHHHHTT---SGGGGT--HHHHHHHHHTHHHHHHHTTPPPSGGGT----HHHHHHHHHHHHHHH-S---